Protein AF-A0A659UJ91-F1 (afdb_monomer_lite)

Secondary structure (DSSP, 8-state):
--HHHHHHHHHHHH---S-HHHHHHHHHHHHHHHHHHHHTT---SSGGG--HHHHHHHHHHHHHHHT-

Radius of gyration: 12.67 Å; chains: 1; bounding box: 28×20×36 Å

pLDDT: mean 93.61, std 8.63, range [46.78, 98.31]

Structure (mmCIF, N/CA/C/O backbone):
data_AF-A0A659UJ91-F1
#
_entry.id   AF-A0A659UJ91-F1
#
loop_
_atom_site.group_PDB
_atom_site.id
_atom_site.type_symbol
_atom_site.label_atom_id
_atom_site.label_alt_id
_atom_site.label_comp_id
_atom_site.label_asym_id
_atom_site.label_entity_id
_atom_site.label_seq_id
_atom_site.pdbx_PDB_ins_code
_atom_site.Cartn_x
_atom_site.Cartn_y
_atom_site.Cartn_z
_atom_site.occupancy
_atom_site.B_iso_or_equiv
_atom_site.auth_seq_id
_atom_site.auth_comp_id
_atom_site.auth_asym_id
_atom_site.auth_atom_id
_atom_site.pdbx_PDB_model_num
ATOM 1 N N . MET A 1 1 ? -7.175 -13.464 -6.515 1.00 67.88 1 MET A N 1
ATOM 2 C CA . MET A 1 1 ? -6.512 -12.152 -6.639 1.00 67.88 1 MET A CA 1
ATOM 3 C C . MET A 1 1 ? -7.627 -11.141 -6.754 1.00 67.88 1 MET A C 1
ATOM 5 O O . MET A 1 1 ? -8.493 -11.347 -7.598 1.00 67.88 1 MET A O 1
ATOM 9 N N . ASP A 1 2 ? -7.691 -10.195 -5.827 1.00 90.06 2 ASP A N 1
ATOM 10 C CA . ASP A 1 2 ? -8.794 -9.238 -5.732 1.00 90.06 2 ASP A CA 1
ATOM 11 C C . ASP A 1 2 ? -8.670 -8.105 -6.769 1.00 90.06 2 ASP A C 1
ATOM 13 O O . ASP A 1 2 ? -7.687 -8.022 -7.520 1.00 90.06 2 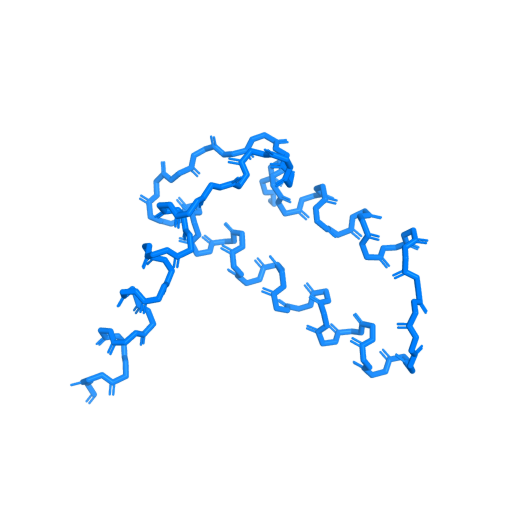ASP A O 1
ATOM 17 N N . ASP A 1 3 ? -9.692 -7.252 -6.826 1.00 93.75 3 ASP A N 1
ATOM 18 C CA . ASP A 1 3 ? -9.785 -6.163 -7.802 1.00 93.75 3 ASP A CA 1
ATOM 19 C C . ASP A 1 3 ? -8.626 -5.166 -7.658 1.00 93.75 3 ASP A C 1
ATOM 21 O O . ASP A 1 3 ? -8.001 -4.792 -8.656 1.00 93.75 3 ASP A O 1
ATOM 25 N N . LEU A 1 4 ? -8.272 -4.800 -6.418 1.00 96.06 4 LEU A N 1
ATOM 26 C CA . LEU A 1 4 ? -7.154 -3.901 -6.139 1.00 96.06 4 LEU A CA 1
ATOM 27 C C . LEU A 1 4 ? -5.831 -4.466 -6.658 1.00 96.06 4 LEU A C 1
ATOM 29 O O . LEU A 1 4 ? -5.084 -3.763 -7.344 1.00 96.06 4 LEU A O 1
ATOM 33 N N . THR A 1 5 ? -5.535 -5.732 -6.360 1.00 95.88 5 THR A N 1
ATOM 34 C CA . THR A 1 5 ? -4.293 -6.366 -6.803 1.00 95.88 5 THR A CA 1
ATOM 35 C C . THR A 1 5 ? -4.206 -6.393 -8.326 1.00 95.88 5 THR A C 1
ATOM 37 O O . THR A 1 5 ? -3.157 -6.091 -8.901 1.00 95.88 5 THR A O 1
ATOM 40 N N . MET A 1 6 ? -5.310 -6.730 -9.000 1.00 95.75 6 MET A N 1
ATOM 41 C CA . MET A 1 6 ? -5.378 -6.729 -10.462 1.00 95.75 6 MET A CA 1
ATOM 42 C C . MET A 1 6 ? -5.083 -5.353 -11.055 1.00 95.75 6 MET A C 1
ATOM 44 O O . MET A 1 6 ? -4.305 -5.249 -12.009 1.00 95.75 6 MET A O 1
ATOM 48 N N . ASP A 1 7 ? -5.671 -4.302 -10.493 1.00 96.88 7 ASP A N 1
ATOM 49 C CA . ASP A 1 7 ? -5.480 -2.939 -10.982 1.00 96.88 7 ASP A CA 1
ATOM 50 C C . ASP A 1 7 ? -4.036 -2.446 -10.768 1.00 96.88 7 ASP A C 1
ATOM 52 O O . ASP A 1 7 ? -3.401 -1.932 -11.694 1.00 96.88 7 ASP A O 1
ATOM 56 N N . LEU A 1 8 ? -3.446 -2.717 -9.598 1.00 95.62 8 LEU A N 1
ATOM 57 C CA . LEU A 1 8 ? -2.053 -2.360 -9.298 1.00 95.62 8 LEU A CA 1
ATOM 58 C C . LEU A 1 8 ? -1.039 -3.107 -10.179 1.00 95.62 8 LEU A C 1
ATOM 60 O O . LEU A 1 8 ? -0.049 -2.519 -10.632 1.00 95.62 8 LEU A O 1
ATOM 64 N N . VAL A 1 9 ? -1.279 -4.389 -10.472 1.00 94.69 9 VAL A N 1
ATOM 65 C CA . VAL A 1 9 ? -0.434 -5.161 -11.399 1.00 94.69 9 VAL A CA 1
ATOM 66 C C . VAL A 1 9 ? -0.515 -4.586 -12.814 1.00 94.69 9 VAL A C 1
ATOM 68 O O . VAL A 1 9 ? 0.522 -4.427 -13.465 1.00 94.69 9 VAL A O 1
ATOM 71 N N . ARG A 1 10 ? -1.712 -4.221 -13.289 1.00 95.19 10 ARG A N 1
ATOM 72 C CA . ARG A 1 10 ? -1.888 -3.573 -14.601 1.00 95.19 10 ARG A CA 1
ATOM 73 C C . ARG A 1 10 ? -1.181 -2.221 -14.664 1.00 95.19 10 ARG A C 1
ATOM 75 O O . ARG A 1 10 ? -0.565 -1.916 -15.685 1.00 95.19 10 ARG A O 1
ATOM 82 N N . LEU A 1 11 ? -1.209 -1.441 -13.582 1.00 93.81 11 LEU A N 1
ATOM 83 C CA . LEU A 1 11 ? -0.475 -0.178 -13.487 1.00 93.81 11 LEU A CA 1
ATOM 84 C C . LEU A 1 11 ? 1.035 -0.407 -13.647 1.00 93.81 11 LEU A C 1
ATOM 86 O O . LEU A 1 11 ? 1.665 0.264 -14.463 1.00 93.81 11 LEU A O 1
ATOM 90 N N . CYS A 1 12 ? 1.597 -1.411 -12.966 1.00 93.62 12 CYS A N 1
ATOM 91 C CA . CYS A 1 12 ? 3.011 -1.783 -13.111 1.00 93.62 12 CYS A CA 1
ATOM 92 C C . CYS A 1 12 ? 3.371 -2.273 -14.521 1.00 93.62 12 CYS A C 1
ATOM 94 O O . CYS A 1 12 ? 4.497 -2.093 -14.970 1.00 93.62 12 CYS A O 1
ATOM 96 N N . GLN A 1 13 ? 2.447 -2.921 -15.231 1.00 92.06 13 GLN A N 1
ATOM 97 C CA . GLN A 1 13 ? 2.694 -3.369 -16.605 1.00 92.06 13 GLN A CA 1
ATOM 98 C C . GLN A 1 13 ? 2.719 -2.201 -17.597 1.00 92.06 13 GLN A C 1
ATOM 100 O O . GLN A 1 13 ? 3.481 -2.244 -18.564 1.00 92.06 13 GLN A O 1
ATOM 105 N N . ARG A 1 14 ? 1.899 -1.168 -17.359 1.00 93.75 14 ARG A N 1
ATOM 106 C CA . ARG A 1 14 ? 1.840 0.044 -18.192 1.00 93.75 14 ARG A CA 1
ATOM 107 C C . ARG A 1 14 ? 2.983 1.013 -17.893 1.00 93.75 14 ARG A C 1
ATOM 109 O O . ARG A 1 14 ? 3.493 1.628 -18.821 1.00 93.75 14 ARG A O 1
ATOM 116 N N . ASN A 1 15 ? 3.401 1.128 -16.630 1.00 90.12 15 ASN A N 1
ATOM 117 C CA . ASN A 1 15 ? 4.558 1.925 -16.223 1.00 90.12 15 ASN A CA 1
ATOM 118 C C . ASN A 1 15 ? 5.764 1.013 -15.936 1.00 90.12 15 ASN A C 1
ATOM 120 O O . ASN A 1 15 ? 5.912 0.465 -14.842 1.00 90.12 15 ASN A O 1
ATOM 124 N N . ARG A 1 16 ? 6.648 0.897 -16.931 1.00 90.94 16 ARG A N 1
ATOM 125 C CA . ARG A 1 16 ? 7.845 0.043 -16.894 1.00 90.94 16 ARG A CA 1
ATOM 126 C C . ARG A 1 16 ? 9.120 0.802 -16.526 1.00 90.94 16 ARG A C 1
ATOM 128 O O . ARG A 1 16 ? 10.207 0.396 -16.931 1.00 90.94 16 ARG A O 1
ATOM 135 N N . ASP A 1 17 ? 9.006 1.885 -15.766 1.00 92.31 17 ASP A N 1
ATOM 136 C CA . ASP A 1 17 ? 10.165 2.702 -15.421 1.00 92.31 17 ASP A CA 1
ATOM 137 C C . ASP A 1 17 ? 11.186 1.920 -14.574 1.00 92.31 17 ASP A C 1
ATOM 139 O O . ASP A 1 17 ? 10.837 1.182 -13.643 1.00 92.31 17 ASP A O 1
ATOM 143 N N . GLY A 1 18 ? 12.471 2.122 -14.876 1.00 93.38 18 GLY A N 1
ATOM 144 C CA . GLY A 1 18 ? 13.598 1.525 -14.157 1.00 93.38 18 GLY A CA 1
ATOM 145 C C . GLY A 1 18 ? 14.001 0.124 -14.631 1.00 93.38 18 GLY A C 1
ATOM 146 O O . GLY A 1 18 ? 13.482 -0.413 -15.608 1.00 93.38 18 GLY A O 1
ATOM 147 N N . SER A 1 19 ? 14.967 -0.477 -13.928 1.00 96.38 19 SER A N 1
ATOM 148 C CA . SER A 1 19 ? 15.481 -1.819 -14.242 1.00 96.38 19 SER A CA 1
ATOM 149 C C . SER A 1 19 ? 14.423 -2.913 -14.045 1.00 96.38 19 SER A C 1
ATOM 151 O O . SER A 1 19 ? 13.471 -2.735 -13.282 1.00 96.38 19 SER A O 1
ATOM 153 N N . TYR A 1 20 ? 14.623 -4.090 -14.647 1.00 95.12 20 TYR A N 1
ATOM 154 C CA . TYR A 1 20 ? 13.753 -5.253 -14.412 1.00 95.12 20 TYR A CA 1
ATOM 155 C C . TYR A 1 20 ? 13.621 -5.608 -12.923 1.00 95.12 20 TYR A C 1
ATOM 157 O O . TYR A 1 20 ? 12.529 -5.946 -12.467 1.00 95.12 20 TYR A O 1
ATOM 165 N N . GLY A 1 21 ? 14.705 -5.480 -12.150 1.00 96.69 21 GLY A N 1
ATOM 166 C CA . GLY A 1 21 ? 14.678 -5.692 -10.701 1.00 96.69 21 GLY A CA 1
ATOM 167 C C . GLY A 1 21 ? 13.779 -4.679 -9.989 1.00 96.69 21 GLY A C 1
ATOM 168 O O . GLY A 1 21 ? 12.923 -5.057 -9.191 1.00 96.69 21 GLY A O 1
ATOM 169 N N . THR A 1 22 ? 13.898 -3.399 -10.344 1.00 95.38 22 THR A N 1
ATOM 170 C CA . THR A 1 22 ? 13.056 -2.317 -9.808 1.00 95.38 22 THR A CA 1
ATOM 171 C C . THR A 1 22 ? 11.578 -2.530 -10.147 1.00 95.38 22 THR A C 1
ATOM 173 O O . THR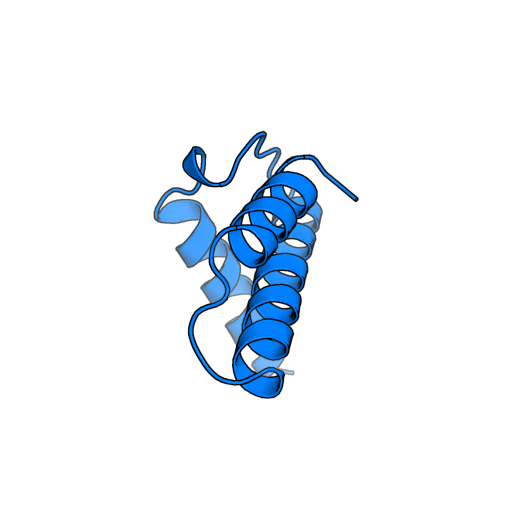 A 1 22 ? 10.718 -2.424 -9.272 1.00 95.38 22 THR A O 1
ATOM 176 N N . GLN A 1 23 ? 11.277 -2.885 -11.399 1.00 95.25 23 GLN A N 1
ATOM 177 C CA . GLN A 1 23 ? 9.918 -3.201 -11.851 1.00 95.25 23 GLN A CA 1
ATOM 178 C C . GLN A 1 23 ? 9.329 -4.379 -11.059 1.00 95.25 23 GLN A C 1
ATOM 180 O O . GLN A 1 23 ? 8.189 -4.310 -10.592 1.00 95.25 23 GLN A O 1
ATOM 185 N N . ASN A 1 24 ? 10.112 -5.444 -10.859 1.00 95.62 24 ASN A N 1
ATOM 186 C CA . ASN A 1 24 ? 9.660 -6.621 -10.126 1.00 95.62 24 ASN A CA 1
ATOM 187 C C . ASN A 1 24 ? 9.413 -6.324 -8.639 1.00 95.62 24 ASN A C 1
ATOM 189 O O . ASN A 1 24 ? 8.387 -6.745 -8.103 1.00 95.62 24 ASN A O 1
ATOM 193 N N . ASN A 1 25 ? 10.299 -5.558 -7.994 1.00 96.12 25 ASN A N 1
ATOM 194 C CA . ASN A 1 25 ? 10.132 -5.149 -6.598 1.00 96.12 25 ASN A CA 1
ATOM 195 C C . ASN A 1 25 ? 8.861 -4.319 -6.401 1.00 96.12 25 ASN A C 1
ATOM 197 O O . ASN A 1 25 ? 8.094 -4.593 -5.480 1.00 96.12 25 ASN A O 1
ATOM 201 N N . ARG A 1 26 ? 8.584 -3.372 -7.307 1.00 95.69 26 ARG A N 1
ATOM 202 C CA . ARG A 1 26 ? 7.352 -2.569 -7.282 1.00 95.69 26 ARG A CA 1
ATOM 203 C C . ARG A 1 26 ? 6.105 -3.445 -7.361 1.00 95.69 26 ARG A C 1
ATOM 205 O O . ARG A 1 26 ? 5.212 -3.323 -6.528 1.00 95.69 26 ARG A O 1
ATOM 212 N N . ARG A 1 27 ? 6.068 -4.368 -8.330 1.00 95.81 27 ARG A N 1
ATOM 213 C CA . ARG A 1 27 ? 4.946 -5.301 -8.504 1.00 95.81 27 ARG A CA 1
ATOM 214 C C . ARG A 1 27 ? 4.73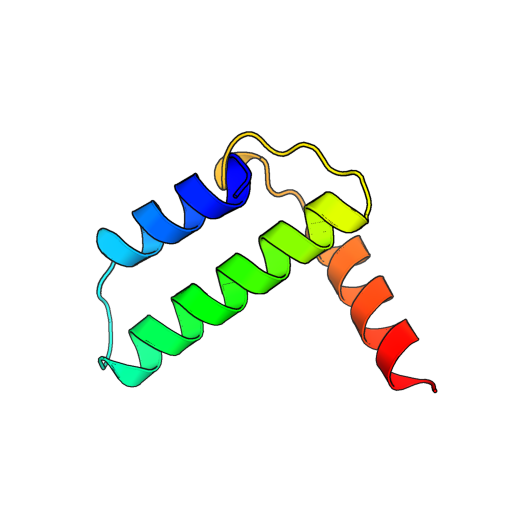5 -6.158 -7.257 1.00 95.81 27 ARG A C 1
ATOM 216 O O . ARG A 1 27 ? 3.600 -6.306 -6.812 1.00 95.81 27 ARG A O 1
ATOM 223 N N . ARG A 1 28 ? 5.817 -6.710 -6.699 1.00 96.38 28 ARG A N 1
ATOM 224 C CA . ARG A 1 28 ? 5.770 -7.534 -5.485 1.00 96.38 28 ARG A CA 1
ATOM 225 C C . ARG A 1 28 ? 5.235 -6.737 -4.293 1.00 96.38 28 ARG A C 1
ATOM 227 O O . ARG A 1 28 ? 4.328 -7.223 -3.630 1.00 96.38 28 ARG A O 1
ATOM 234 N N . GLY A 1 29 ? 5.756 -5.533 -4.055 1.00 96.75 29 GLY A N 1
ATOM 235 C CA . GLY A 1 29 ? 5.330 -4.677 -2.943 1.00 96.75 29 GLY A CA 1
ATOM 236 C C . GLY A 1 29 ? 3.856 -4.284 -3.038 1.00 96.75 29 GLY A C 1
ATOM 237 O O . GLY A 1 29 ? 3.104 -4.503 -2.097 1.00 96.75 29 GLY A O 1
ATOM 238 N N . LEU A 1 30 ? 3.413 -3.806 -4.204 1.00 96.62 30 LEU A N 1
ATOM 239 C CA . LEU A 1 30 ? 2.012 -3.422 -4.409 1.00 96.62 30 LEU A CA 1
ATOM 240 C C . LEU A 1 30 ? 1.044 -4.610 -4.304 1.00 96.62 30 LEU A C 1
ATOM 242 O O . LEU A 1 30 ? -0.062 -4.452 -3.800 1.00 96.62 30 LEU A O 1
ATOM 246 N N . THR A 1 31 ? 1.465 -5.800 -4.740 1.00 96.81 31 THR A N 1
ATOM 247 C CA . THR A 1 31 ? 0.675 -7.030 -4.564 1.00 96.81 31 THR A CA 1
ATOM 248 C C . THR A 1 31 ? 0.550 -7.401 -3.086 1.00 96.81 31 THR A C 1
ATOM 250 O O . THR A 1 31 ? -0.541 -7.735 -2.638 1.00 96.81 31 THR A O 1
ATOM 253 N N 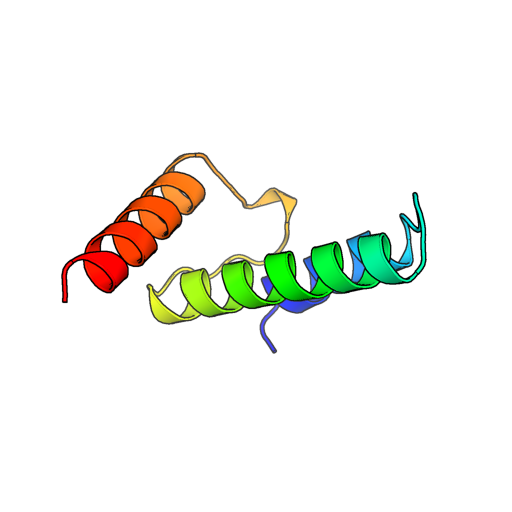. ALA A 1 32 ? 1.646 -7.325 -2.324 1.00 97.06 32 ALA A N 1
ATOM 254 C CA . ALA A 1 32 ? 1.629 -7.603 -0.889 1.00 97.06 32 ALA A CA 1
ATOM 255 C C . ALA A 1 32 ? 0.714 -6.622 -0.139 1.00 97.06 32 ALA A C 1
ATOM 257 O O . ALA A 1 32 ? -0.160 -7.063 0.595 1.00 97.06 32 ALA A O 1
ATOM 258 N N . MET A 1 33 ? 0.824 -5.318 -0.419 1.00 97.50 33 MET A N 1
ATOM 259 C CA . MET A 1 33 ? -0.053 -4.294 0.166 1.00 97.50 33 MET A CA 1
ATOM 260 C C . MET A 1 33 ? -1.539 -4.552 -0.111 1.00 97.50 33 MET A C 1
ATOM 262 O O . MET A 1 33 ? -2.371 -4.364 0.770 1.00 97.50 33 MET A O 1
ATOM 266 N N . ALA A 1 34 ? -1.892 -4.953 -1.335 1.00 97.62 34 ALA A N 1
ATOM 267 C CA . ALA A 1 34 ? -3.283 -5.220 -1.688 1.00 97.62 34 ALA A CA 1
ATOM 268 C C . ALA A 1 34 ? -3.845 -6.438 -0.946 1.00 97.62 34 ALA A C 1
ATOM 270 O O . ALA A 1 34 ? -4.935 -6.351 -0.384 1.00 97.62 34 ALA A O 1
ATOM 271 N N . ASN A 1 35 ? -3.073 -7.527 -0.872 1.00 96.56 35 ASN A N 1
ATOM 272 C CA . ASN A 1 35 ? -3.440 -8.687 -0.061 1.00 96.56 35 ASN A CA 1
ATOM 273 C C . ASN A 1 35 ? -3.597 -8.297 1.413 1.00 96.56 35 ASN A C 1
ATOM 275 O O . ASN A 1 35 ? -4.584 -8.672 2.041 1.00 96.56 35 ASN A O 1
ATOM 279 N N . ASP A 1 36 ? -2.678 -7.486 1.943 1.00 97.00 36 ASP A N 1
ATOM 280 C CA . ASP A 1 36 ? -2.735 -7.091 3.343 1.00 97.00 36 ASP A CA 1
ATOM 281 C C . ASP A 1 36 ? -3.991 -6.263 3.661 1.00 97.00 36 ASP A C 1
ATOM 283 O O . ASP A 1 36 ? -4.615 -6.434 4.709 1.00 97.00 36 ASP A O 1
ATOM 287 N N . LEU A 1 37 ? -4.399 -5.388 2.741 1.00 97.81 37 LEU A N 1
ATOM 288 C CA . LEU A 1 37 ? -5.644 -4.630 2.854 1.00 97.81 37 LEU A CA 1
ATOM 289 C C . LEU A 1 37 ? -6.882 -5.530 2.773 1.00 97.81 37 LEU A C 1
ATOM 291 O O . LEU A 1 37 ? -7.847 -5.291 3.501 1.00 97.81 37 LEU A O 1
ATOM 295 N N . ALA A 1 38 ? -6.857 -6.557 1.924 1.00 96.56 38 ALA A N 1
ATOM 296 C CA . ALA A 1 38 ? -7.943 -7.527 1.821 1.00 96.56 38 ALA A CA 1
ATOM 297 C C . ALA A 1 38 ? -8.105 -8.341 3.114 1.00 96.56 38 ALA A C 1
ATOM 299 O O . ALA A 1 38 ? -9.228 -8.505 3.594 1.00 96.56 38 ALA A O 1
ATOM 300 N N . ASP A 1 39 ? -6.996 -8.783 3.713 1.00 96.38 39 ASP A N 1
ATOM 301 C CA . ASP A 1 39 ? -6.983 -9.489 5.002 1.00 96.38 39 ASP A CA 1
ATOM 302 C C . ASP A 1 39 ? -7.513 -8.609 6.147 1.00 96.38 39 ASP A C 1
ATOM 304 O O . ASP A 1 39 ? -8.230 -9.090 7.021 1.00 96.38 39 ASP A O 1
ATOM 308 N N . LEU A 1 40 ? -7.209 -7.305 6.120 1.00 96.69 40 LEU A N 1
ATOM 309 C CA . LEU A 1 40 ? -7.764 -6.306 7.046 1.00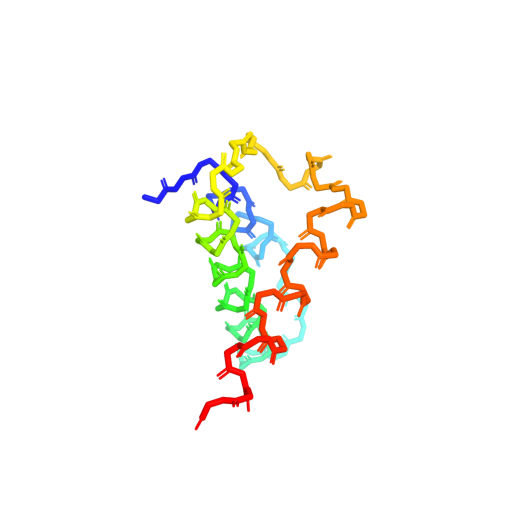 96.69 40 LEU A CA 1
ATOM 310 C C . LEU A 1 40 ? -9.258 -6.011 6.788 1.00 96.69 40 LEU A C 1
ATOM 312 O O . LEU A 1 40 ? -9.877 -5.231 7.511 1.00 96.69 40 LEU A O 1
ATOM 316 N N . GLY A 1 41 ? -9.860 -6.623 5.763 1.00 96.81 41 GLY A N 1
ATOM 317 C CA . GLY A 1 41 ? -11.283 -6.514 5.440 1.00 96.81 41 GLY A CA 1
ATOM 318 C C . GLY A 1 41 ? -11.646 -5.356 4.507 1.00 96.81 41 GLY A C 1
ATOM 319 O O . GLY A 1 41 ? -12.834 -5.121 4.257 1.00 96.81 41 GLY A O 1
ATOM 320 N N . TYR A 1 42 ? -10.667 -4.632 3.957 1.00 97.31 42 TYR A N 1
ATOM 321 C CA . TYR A 1 42 ? -10.934 -3.575 2.986 1.00 97.31 42 TYR A CA 1
ATOM 322 C C . TYR A 1 42 ? -11.274 -4.160 1.613 1.00 97.31 42 TYR A C 1
ATOM 324 O O . TYR A 1 42 ? -10.543 -4.968 1.051 1.00 97.31 42 TYR A O 1
ATOM 332 N N . LYS A 1 43 ? -12.379 -3.689 1.026 1.00 95.44 43 LYS A N 1
ATOM 333 C CA . LYS A 1 43 ? -12.788 -4.022 -0.345 1.00 95.44 43 LYS A CA 1
ATOM 334 C C . LYS A 1 43 ? -12.572 -2.811 -1.240 1.00 95.44 43 LYS A C 1
ATOM 336 O O . LYS A 1 43 ? -13.383 -1.885 -1.241 1.00 95.44 43 LYS A O 1
ATOM 341 N N . LEU A 1 44 ? -11.455 -2.804 -1.960 1.00 96.81 44 LEU A N 1
ATOM 342 C CA . LEU A 1 44 ? -11.041 -1.685 -2.801 1.00 96.81 44 LEU A CA 1
ATOM 343 C C . LEU A 1 44 ? -11.116 -2.097 -4.279 1.00 96.81 44 LEU A C 1
ATOM 345 O O . LEU A 1 44 ? -10.410 -3.017 -4.680 1.00 96.81 44 LEU A O 1
ATOM 349 N N . PRO A 1 45 ? -11.954 -1.443 -5.102 1.00 96.00 45 PRO A N 1
ATOM 350 C CA . PRO A 1 45 ? -12.145 -1.855 -6.495 1.00 96.00 45 PRO A CA 1
ATOM 351 C C . PRO A 1 45 ? -11.013 -1.415 -7.438 1.00 96.00 45 PRO A C 1
ATOM 353 O O . PRO A 1 45 ? -10.932 -1.908 -8.558 1.00 96.00 45 PRO A O 1
ATOM 356 N N . ALA A 1 46 ? -10.172 -0.455 -7.035 1.00 96.94 46 ALA A N 1
ATOM 357 C CA . ALA A 1 46 ? -9.109 0.096 -7.877 1.00 96.94 46 ALA A CA 1
ATOM 358 C C . ALA A 1 46 ? -8.034 0.814 -7.050 1.00 96.94 46 ALA A C 1
ATOM 360 O O . ALA A 1 46 ? -8.284 1.222 -5.911 1.00 96.94 46 ALA A O 1
ATOM 361 N N . ALA A 1 47 ? -6.875 1.079 -7.659 1.00 95.75 47 ALA A N 1
ATOM 362 C CA . ALA A 1 47 ? -5.788 1.847 -7.050 1.00 95.75 47 ALA A CA 1
ATOM 363 C C . ALA A 1 47 ? -6.230 3.259 -6.620 1.00 95.75 47 ALA A C 1
ATOM 365 O O . ALA A 1 47 ? -5.815 3.755 -5.577 1.00 95.75 47 ALA A O 1
ATOM 366 N N . SER A 1 48 ? -7.140 3.885 -7.3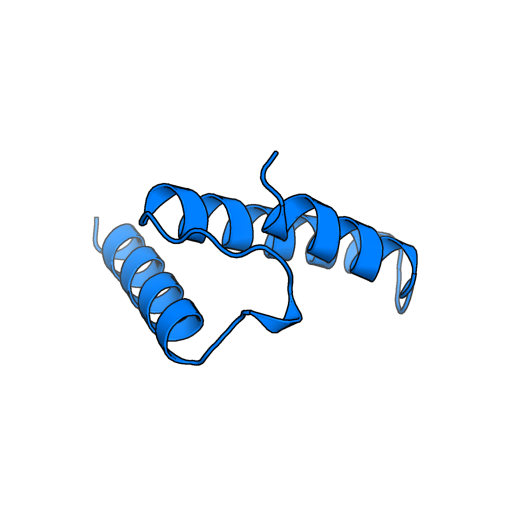73 1.00 96.69 48 SER A N 1
ATOM 367 C CA . SER A 1 48 ? -7.730 5.194 -7.045 1.00 96.69 48 SER A CA 1
ATOM 368 C C . SER A 1 48 ? -8.618 5.187 -5.795 1.00 96.69 48 SER A C 1
ATOM 370 O O . SER A 1 48 ? -8.965 6.247 -5.281 1.00 96.69 48 SER A O 1
ATOM 372 N N . SER A 1 49 ? -8.989 4.006 -5.290 1.00 97.25 49 SER A N 1
ATOM 373 C CA . SER A 1 49 ? -9.751 3.864 -4.044 1.00 97.25 49 SER A CA 1
ATOM 374 C C . SER A 1 49 ? -8.865 3.950 -2.800 1.00 97.25 49 SER A C 1
ATOM 376 O O . SER A 1 49 ? -9.387 4.009 -1.683 1.00 97.25 49 SER A O 1
ATOM 378 N N . LEU A 1 50 ? -7.537 3.960 -2.966 1.00 97.38 50 LEU A N 1
ATOM 379 C CA . LEU A 1 50 ? -6.596 4.148 -1.869 1.00 97.38 50 LEU A CA 1
ATOM 380 C C . LEU A 1 50 ? -6.768 5.541 -1.245 1.00 97.38 50 LEU A C 1
ATOM 382 O O . LEU A 1 50 ? -6.964 6.545 -1.923 1.00 97.38 50 LEU A O 1
ATOM 386 N N . LYS A 1 51 ? -6.720 5.583 0.085 1.00 98.00 51 LYS A N 1
ATOM 387 C CA . LYS A 1 51 ? -6.925 6.762 0.929 1.00 98.00 51 LYS A CA 1
ATOM 388 C C . LYS A 1 51 ? -5.914 6.691 2.074 1.00 98.00 51 LYS A C 1
ATOM 390 O O . LYS A 1 51 ? -5.483 5.577 2.381 1.00 98.00 51 LYS A O 1
ATOM 395 N N . PRO A 1 52 ? -5.592 7.815 2.738 1.00 98.31 52 PRO A N 1
ATOM 396 C CA . PRO A 1 52 ? -4.645 7.833 3.856 1.00 98.31 52 PRO A CA 1
ATOM 397 C C . PRO A 1 52 ? -4.908 6.744 4.905 1.00 98.31 52 PRO A C 1
ATOM 399 O O . PRO A 1 52 ? -4.001 5.984 5.210 1.00 98.31 52 PRO A O 1
ATOM 402 N N . LYS A 1 53 ? -6.175 6.530 5.292 1.00 98.19 53 LYS A N 1
ATOM 403 C CA . LYS A 1 53 ? -6.577 5.464 6.230 1.00 98.19 53 LYS A CA 1
ATOM 404 C C . LYS A 1 53 ? -6.119 4.044 5.859 1.00 98.19 53 LYS A C 1
ATOM 406 O O . LYS A 1 53 ? -5.941 3.209 6.730 1.00 98.19 53 LYS A O 1
ATOM 411 N N . HIS A 1 54 ? -5.975 3.738 4.567 1.00 98.25 54 HIS A N 1
ATOM 412 C CA . HIS A 1 54 ? -5.509 2.422 4.118 1.00 98.25 54 HIS A CA 1
ATOM 413 C C . HIS A 1 54 ? -3.993 2.298 4.290 1.00 98.25 54 HIS A C 1
ATOM 415 O O . HIS A 1 54 ? -3.491 1.226 4.595 1.00 98.25 54 HIS A O 1
ATOM 421 N N . VAL A 1 55 ? -3.267 3.402 4.104 1.00 97.50 55 VAL A N 1
ATOM 422 C CA . VAL A 1 55 ? -1.825 3.458 4.360 1.00 97.50 55 VAL A CA 1
ATOM 423 C C . VAL A 1 55 ? -1.560 3.380 5.860 1.00 97.50 55 VAL A C 1
ATOM 425 O O . VAL A 1 55 ? -0.702 2.611 6.269 1.00 97.50 55 VAL A O 1
ATOM 428 N N . GLU A 1 56 ? -2.328 4.111 6.670 1.00 98.19 56 GLU A N 1
ATOM 429 C CA . GLU A 1 56 ? -2.264 4.052 8.137 1.00 98.19 56 GLU A CA 1
ATOM 430 C C . GLU A 1 56 ? -2.478 2.618 8.643 1.00 98.19 56 GLU A C 1
ATOM 432 O O . GLU A 1 56 ? -1.612 2.091 9.332 1.00 98.19 56 GLU A O 1
ATOM 437 N N . ALA A 1 57 ? -3.541 1.938 8.196 1.00 98.06 57 ALA A N 1
ATOM 438 C CA . ALA A 1 57 ? -3.818 0.552 8.585 1.00 98.06 57 ALA A CA 1
ATOM 439 C C . ALA A 1 57 ? -2.713 -0.443 8.168 1.00 98.06 57 ALA A C 1
ATOM 441 O O . ALA A 1 57 ? -2.436 -1.404 8.884 1.00 98.06 57 ALA A O 1
ATOM 442 N N . LEU A 1 58 ? -2.071 -0.226 7.013 1.00 97.69 58 LEU A N 1
ATOM 443 C CA . LEU A 1 58 ? -0.917 -1.029 6.592 1.00 97.69 58 LEU A CA 1
ATOM 444 C C . LEU A 1 58 ? 0.290 -0.805 7.505 1.00 97.69 58 LEU A C 1
ATOM 446 O O . LEU A 1 58 ? 0.927 -1.770 7.917 1.00 97.69 58 LEU A O 1
ATOM 450 N N . VAL A 1 59 ? 0.596 0.456 7.822 1.00 97.00 59 VAL A N 1
ATOM 451 C CA . VAL A 1 59 ? 1.715 0.812 8.704 1.00 97.00 59 VAL A CA 1
ATOM 452 C C . VAL A 1 59 ? 1.507 0.227 10.099 1.00 97.00 59 VAL A C 1
ATOM 454 O O . VAL A 1 59 ? 2.430 -0.390 10.621 1.00 97.00 59 VAL A O 1
ATOM 457 N N . GLU A 1 60 ? 0.306 0.361 10.668 1.00 96.75 60 GLU A N 1
ATOM 458 C CA . GLU A 1 60 ? -0.054 -0.251 11.956 1.00 96.75 60 GLU A CA 1
ATOM 459 C C . GLU A 1 60 ? 0.167 -1.769 11.928 1.00 96.75 60 GLU A C 1
ATOM 461 O O . GLU A 1 60 ? 0.923 -2.294 12.743 1.00 96.75 60 GLU A O 1
ATOM 466 N N . ARG A 1 61 ? -0.384 -2.469 10.924 1.00 95.69 61 ARG A N 1
ATOM 467 C CA . ARG A 1 61 ? -0.219 -3.925 10.781 1.00 95.69 61 ARG A CA 1
ATOM 468 C C . ARG A 1 61 ? 1.250 -4.358 10.716 1.00 95.69 61 ARG A C 1
ATOM 470 O O . ARG A 1 61 ? 1.602 -5.392 11.281 1.00 95.69 61 ARG A O 1
ATOM 477 N N . TRP A 1 62 ? 2.091 -3.635 9.977 1.00 95.44 62 TRP A N 1
ATOM 478 C CA . TRP A 1 62 ? 3.502 -4.004 9.821 1.00 95.44 62 TRP A CA 1
ATOM 479 C C . TRP A 1 62 ? 4.310 -3.744 11.094 1.00 95.44 62 TRP A C 1
ATOM 481 O O . TRP A 1 62 ? 5.125 -4.583 11.464 1.00 95.44 62 TRP A O 1
ATOM 491 N N . LEU A 1 63 ? 4.049 -2.634 11.791 1.00 94.56 63 LEU A N 1
ATOM 492 C CA . LEU A 1 63 ? 4.707 -2.326 13.064 1.00 94.56 63 LEU A CA 1
ATOM 493 C C . LEU A 1 63 ? 4.327 -3.321 14.170 1.00 94.56 63 LEU A C 1
ATOM 495 O O . LEU A 1 63 ? 5.193 -3.746 14.937 1.00 94.56 63 LEU A O 1
ATOM 499 N N . ASP A 1 64 ? 3.060 -3.734 14.228 1.00 90.44 64 ASP A N 1
ATOM 500 C CA . ASP A 1 64 ? 2.604 -4.749 15.183 1.00 90.44 64 ASP A CA 1
ATOM 501 C C . ASP A 1 64 ? 3.295 -6.102 14.937 1.00 90.44 64 ASP A C 1
ATOM 503 O O . ASP A 1 64 ? 3.710 -6.776 15.882 1.00 90.44 64 ASP A O 1
ATOM 507 N N . GLY A 1 65 ? 3.467 -6.484 13.665 1.00 80.62 65 GLY A N 1
ATOM 508 C CA . GLY A 1 65 ? 4.156 -7.716 13.271 1.00 80.62 65 GLY A CA 1
ATOM 509 C C . GLY A 1 65 ? 5.654 -7.736 13.593 1.00 80.62 65 GLY A C 1
ATOM 510 O O . GLY A 1 65 ? 6.193 -8.807 13.855 1.00 80.62 65 GLY A O 1
ATOM 511 N N . ASP A 1 66 ? 6.307 -6.572 13.620 1.00 73.00 66 ASP A N 1
ATOM 512 C CA . ASP A 1 66 ? 7.730 -6.427 13.962 1.00 73.00 66 ASP A CA 1
ATOM 513 C C . ASP A 1 66 ? 7.997 -6.459 15.483 1.00 73.00 66 ASP A C 1
ATOM 515 O O . ASP A 1 66 ? 9.147 -6.555 15.911 1.00 73.00 66 ASP A O 1
ATOM 519 N N . THR A 1 67 ? 6.952 -6.378 16.317 1.00 61.06 67 THR A N 1
ATOM 520 C CA . THR A 1 67 ? 7.074 -6.310 17.788 1.00 61.06 67 THR A CA 1
ATOM 521 C C . THR A 1 67 ? 7.020 -7.698 18.467 1.00 61.06 67 THR A C 1
ATOM 523 O O . THR A 1 67 ? 6.980 -7.786 19.694 1.00 61.06 67 THR A O 1
ATOM 526 N N . THR A 1 68 ? 7.042 -8.797 17.699 1.00 46.78 68 THR A N 1
ATOM 527 C CA . THR A 1 68 ? 7.079 -10.193 18.198 1.00 46.78 68 THR A CA 1
ATOM 528 C C . THR A 1 68 ? 8.379 -10.888 17.809 1.00 46.78 68 THR A C 1
ATOM 530 O O . THR A 1 68 ? 8.958 -11.575 18.682 1.00 46.78 68 THR A O 1
#

Foldseek 3Di:
DAQALVQQLVVLVVDVPDDPVVSVVSNVVSNVLVVQLVVVVDRANYPVSDDVVSVVSVVVVVVVVVVD

Sequence (68 aa):
MDDLTMDLVRLCQRNRDGSYGTQNNRRRGLTAMANDLADLGYKLPAASSLKPKHVEALVERWLDGDTT